Protein AF-A0A3S4Z725-F1 (afdb_monomer_lite)

pLDDT: mean 82.47, std 14.0, range [38.91, 96.06]

Secondary structure (DSSP, 8-state):
--HHHHHHHHHHTT-TTS-S-SSS--TTEEEHHHHHHHTT--HHHHHHHHHTTSS-EEEETTEEEEETTPPPTT-S-S-----

Sequence (83 aa):
MTGRELIIFILENNLEDVSIFDGDTLPGLMTLDEAAVKWHSGRNTLKALFEMGKIPGVIIDEKIYIHKSVENPFSKEGKDHDK

Foldseek 3Di:
DDPVVVVVVCVVVVCPVPDCCPPPDGPQKDFLVVLCVVQVHDSVVVVVCVVVVNFDWDADPNTTIGGPPDDRSPDPPDPPDDD

Radius of gyration: 14.28 Å; chains: 1; bounding box: 40×21×39 Å

Structure (mmCIF, N/CA/C/O backbone):
data_AF-A0A3S4Z725-F1
#
_entry.id   AF-A0A3S4Z725-F1
#
loop_
_atom_site.group_PDB
_atom_site.id
_atom_site.type_symbol
_atom_site.label_atom_id
_atom_site.label_alt_id
_atom_site.label_comp_id
_atom_site.label_asym_id
_atom_site.label_entity_id
_atom_site.label_seq_id
_atom_site.pdbx_PDB_ins_code
_atom_site.Cartn_x
_atom_site.Cartn_y
_atom_site.Cartn_z
_atom_site.occupancy
_atom_site.B_iso_or_equiv
_atom_site.auth_seq_id
_atom_site.auth_comp_id
_atom_site.auth_asym_id
_atom_site.auth_atom_id
_atom_site.pdbx_PDB_model_num
ATOM 1 N N . MET A 1 1 ? -8.271 -8.379 -0.329 1.00 65.94 1 MET A N 1
ATOM 2 C CA . MET A 1 1 ? -9.172 -7.486 0.423 1.00 65.94 1 MET A CA 1
ATOM 3 C C . MET A 1 1 ? -10.590 -8.052 0.393 1.00 65.94 1 MET A C 1
ATOM 5 O O . MET A 1 1 ? -11.031 -8.490 -0.663 1.00 65.94 1 MET A O 1
ATOM 9 N N . THR A 1 2 ? -11.295 -8.068 1.520 1.00 81.06 2 THR A N 1
ATOM 10 C CA . THR A 1 2 ? -12.723 -8.402 1.642 1.00 81.06 2 THR A CA 1
ATOM 11 C C . THR A 1 2 ? -13.569 -7.128 1.707 1.00 81.06 2 THR A C 1
ATOM 13 O O . THR A 1 2 ? -13.057 -6.053 2.012 1.00 81.06 2 THR A O 1
ATOM 16 N N . GLY A 1 3 ? -14.886 -7.230 1.500 1.00 79.44 3 GLY A N 1
ATOM 17 C CA . GLY A 1 3 ? -15.780 -6.071 1.640 1.00 79.44 3 GLY A CA 1
ATOM 18 C C . GLY A 1 3 ? -15.724 -5.411 3.027 1.00 79.44 3 GLY A C 1
ATOM 19 O O . GLY A 1 3 ? -15.831 -4.195 3.131 1.00 79.44 3 GLY A O 1
ATOM 20 N N . ARG A 1 4 ? -15.479 -6.187 4.094 1.00 84.94 4 ARG A N 1
ATOM 21 C CA . ARG A 1 4 ? -15.281 -5.649 5.452 1.00 84.94 4 ARG A CA 1
ATOM 22 C C . ARG A 1 4 ? -14.023 -4.785 5.538 1.00 84.94 4 ARG A C 1
ATOM 24 O O . ARG A 1 4 ? -14.068 -3.713 6.126 1.00 84.94 4 ARG A O 1
ATOM 31 N N . GLU A 1 5 ? -12.921 -5.264 4.972 1.00 76.69 5 GLU A N 1
ATOM 32 C CA . GLU A 1 5 ? -11.645 -4.540 4.961 1.00 76.69 5 GLU A CA 1
ATOM 33 C C . GLU A 1 5 ? -11.750 -3.253 4.137 1.00 76.69 5 GLU A C 1
ATOM 35 O O . GLU A 1 5 ? -11.221 -2.228 4.553 1.00 76.69 5 GLU A O 1
ATOM 40 N N . LEU A 1 6 ? -12.503 -3.278 3.030 1.00 80.62 6 LEU A N 1
ATOM 41 C CA . LEU A 1 6 ? -12.794 -2.082 2.238 1.00 80.62 6 LEU A CA 1
ATOM 42 C C . LEU A 1 6 ? -13.573 -1.036 3.049 1.00 80.62 6 LEU A C 1
ATOM 44 O O . LEU A 1 6 ? -13.198 0.130 3.052 1.00 80.62 6 LEU A O 1
ATOM 48 N N . ILE A 1 7 ? -14.628 -1.446 3.760 1.00 86.19 7 ILE A N 1
ATOM 49 C CA . ILE A 1 7 ? -15.426 -0.533 4.594 1.00 86.19 7 ILE A CA 1
ATOM 50 C C . ILE A 1 7 ? -14.559 0.115 5.680 1.00 86.19 7 ILE A C 1
ATOM 52 O O . ILE A 1 7 ? -14.626 1.325 5.868 1.00 86.19 7 ILE A O 1
ATOM 56 N N . ILE A 1 8 ? -13.733 -0.671 6.379 1.00 84.44 8 ILE A N 1
ATOM 57 C CA . ILE A 1 8 ? -12.833 -0.150 7.421 1.00 84.44 8 ILE A CA 1
ATOM 58 C C . ILE A 1 8 ? -11.839 0.847 6.819 1.00 84.44 8 ILE A C 1
ATOM 60 O O . ILE A 1 8 ? -11.701 1.950 7.336 1.00 84.44 8 ILE A O 1
ATOM 64 N N . PHE A 1 9 ? -11.213 0.500 5.692 1.00 79.50 9 PHE A N 1
ATOM 65 C CA . PHE A 1 9 ? -10.268 1.376 5.002 1.00 79.50 9 PHE A CA 1
ATOM 66 C C . PHE A 1 9 ? -10.890 2.720 4.598 1.00 79.50 9 PHE A C 1
ATOM 68 O O . PHE A 1 9 ? -10.262 3.762 4.789 1.00 79.50 9 PHE A O 1
ATOM 75 N N . ILE A 1 10 ? -12.120 2.703 4.070 1.00 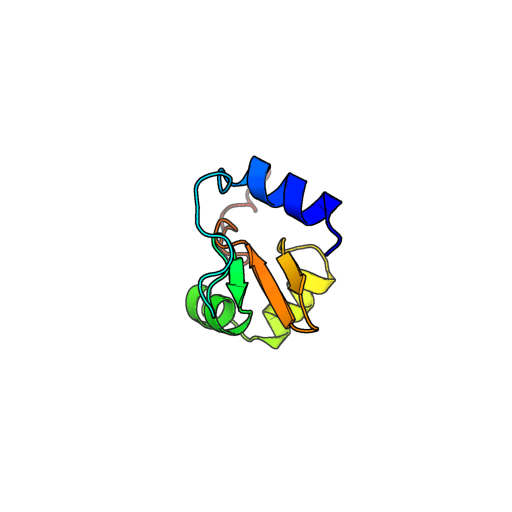83.69 10 ILE A N 1
ATOM 76 C CA . ILE A 1 10 ? -12.855 3.917 3.690 1.00 83.69 10 ILE A CA 1
ATOM 77 C C . ILE A 1 10 ? -13.016 4.842 4.899 1.00 83.69 10 ILE A C 1
ATOM 79 O O . ILE A 1 10 ? -12.700 6.025 4.804 1.00 83.69 10 ILE A O 1
ATOM 83 N N . LEU A 1 11 ? -13.445 4.293 6.038 1.00 87.50 11 LEU A N 1
ATOM 84 C CA . LEU A 1 11 ? -13.689 5.061 7.259 1.00 87.50 11 L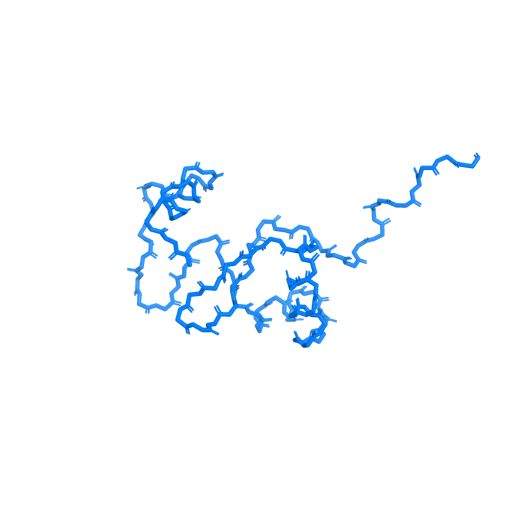EU A CA 1
ATOM 85 C C . LEU A 1 11 ? -12.395 5.586 7.901 1.00 87.50 11 LEU A C 1
ATOM 87 O O . LEU A 1 11 ? -12.363 6.721 8.363 1.00 87.50 11 LEU A O 1
ATOM 91 N N . GLU A 1 12 ? -11.320 4.792 7.920 1.00 83.44 12 GLU A N 1
ATOM 92 C CA . GLU A 1 12 ? -10.026 5.198 8.496 1.00 83.44 12 GLU A CA 1
ATOM 93 C C . GLU A 1 12 ? -9.337 6.324 7.713 1.00 83.44 12 GLU A C 1
ATOM 95 O O . GLU A 1 12 ? -8.507 7.039 8.271 1.00 83.44 12 GLU A O 1
ATOM 100 N N . ASN A 1 13 ? -9.659 6.475 6.426 1.00 78.75 13 ASN A N 1
ATOM 101 C CA . ASN A 1 13 ? -9.013 7.439 5.533 1.00 78.75 13 ASN A CA 1
ATOM 102 C C . ASN A 1 13 ? -9.955 8.563 5.068 1.00 78.75 13 ASN A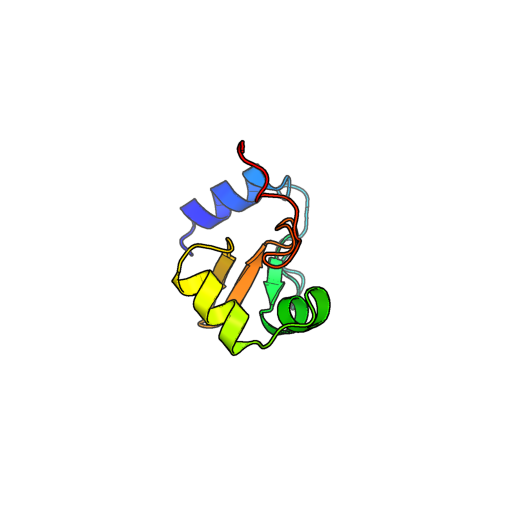 C 1
ATOM 104 O O . ASN A 1 13 ? -9.569 9.335 4.190 1.00 78.75 13 ASN A O 1
ATOM 108 N N . ASN A 1 14 ? -11.162 8.660 5.638 1.00 85.50 14 ASN A N 1
ATOM 109 C CA . ASN A 1 14 ? -12.186 9.652 5.285 1.00 85.50 14 ASN A CA 1
ATOM 110 C C . ASN A 1 14 ? -12.521 9.684 3.780 1.00 85.50 14 ASN A C 1
ATOM 112 O O . ASN A 1 14 ? -12.520 10.740 3.143 1.00 85.50 14 ASN A O 1
ATOM 116 N N . LEU A 1 15 ? -12.737 8.506 3.189 1.00 82.75 15 LEU A N 1
ATOM 117 C CA . LEU A 1 15 ? -12.972 8.338 1.750 1.00 82.75 15 LEU A CA 1
ATOM 118 C C . LEU A 1 15 ? -14.454 8.151 1.388 1.00 82.75 15 LEU A C 1
ATOM 120 O O . LEU A 1 15 ? -14.760 7.882 0.230 1.00 82.75 15 LEU A O 1
ATOM 124 N N . GLU A 1 16 ? -15.371 8.261 2.350 1.00 85.69 16 GLU A N 1
ATOM 125 C CA . GLU A 1 16 ? -16.805 7.989 2.187 1.00 85.69 16 GLU A CA 1
ATOM 126 C C . GLU A 1 16 ? -17.490 8.873 1.135 1.00 85.69 16 GLU A C 1
ATOM 128 O O . GLU A 1 16 ? -18.410 8.414 0.460 1.00 85.69 16 GLU A O 1
ATOM 133 N N . ASP A 1 17 ? -16.994 10.097 0.951 1.00 86.00 17 ASP A N 1
ATOM 134 C CA . ASP A 1 17 ? -17.508 11.077 -0.013 1.00 86.00 17 ASP A CA 1
ATOM 135 C C . ASP A 1 17 ? -16.625 11.202 -1.271 1.00 86.00 17 ASP A C 1
ATOM 137 O O . ASP A 1 17 ? -16.801 12.107 -2.090 1.00 86.00 17 ASP A O 1
ATOM 141 N N . VAL A 1 18 ? -15.647 10.305 -1.442 1.00 77.50 18 VAL A N 1
ATOM 142 C CA . VAL A 1 18 ? -14.715 10.305 -2.575 1.00 77.50 18 VAL A CA 1
ATOM 143 C C . VAL A 1 18 ? -15.113 9.210 -3.561 1.00 77.50 18 VAL A C 1
ATOM 145 O O . VAL A 1 18 ? -15.444 8.094 -3.170 1.00 77.50 18 VAL A O 1
ATOM 148 N N . SER A 1 19 ? -15.053 9.496 -4.867 1.00 69.44 19 SER A N 1
ATOM 149 C CA . SER A 1 19 ? -15.215 8.450 -5.884 1.00 69.44 19 SER A CA 1
ATOM 150 C C . SER A 1 19 ? -14.091 7.422 -5.736 1.00 69.44 19 SER A C 1
ATOM 152 O O . SER A 1 19 ? -12.930 7.708 -6.021 1.00 69.44 19 SER A O 1
ATOM 154 N N . ILE A 1 20 ? -14.440 6.231 -5.252 1.00 64.38 20 ILE A N 1
ATOM 155 C CA . ILE A 1 20 ? -13.481 5.179 -4.876 1.00 64.38 20 ILE A CA 1
ATOM 156 C C . ILE A 1 20 ? -12.943 4.438 -6.113 1.00 64.38 20 ILE A C 1
ATOM 158 O O . ILE A 1 20 ? -11.965 3.701 -6.022 1.00 64.38 20 ILE A O 1
ATOM 162 N N . PHE A 1 21 ? -13.578 4.620 -7.274 1.00 63.78 21 PHE A N 1
ATOM 163 C CA . PHE A 1 21 ? -13.181 3.983 -8.524 1.00 63.78 21 PHE A CA 1
ATOM 164 C C . PHE A 1 21 ? -13.566 4.878 -9.710 1.00 63.78 21 PHE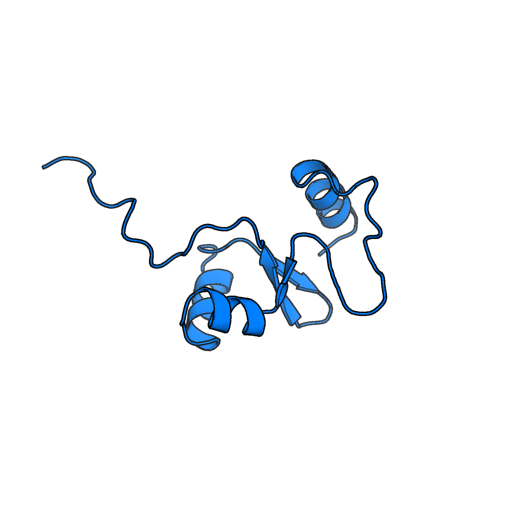 A C 1
ATOM 166 O O . PHE A 1 21 ? -14.732 4.938 -10.095 1.00 63.78 21 PHE A O 1
ATOM 173 N N . ASP A 1 22 ? -12.595 5.597 -10.276 1.00 61.22 22 ASP A N 1
ATOM 174 C CA . ASP A 1 22 ? -12.775 6.439 -11.472 1.00 61.22 22 ASP A CA 1
ATOM 175 C C . ASP A 1 22 ? -12.169 5.836 -12.753 1.00 61.22 22 ASP A C 1
ATOM 177 O O . ASP A 1 22 ? -12.191 6.464 -13.809 1.00 61.22 22 ASP A O 1
ATOM 181 N N . GLY A 1 23 ? -11.690 4.592 -12.680 1.00 61.16 23 GLY A N 1
ATOM 182 C CA . GLY A 1 23 ? -11.175 3.831 -13.818 1.00 61.16 23 GLY A CA 1
ATOM 183 C C . GLY A 1 23 ? -9.821 3.196 -13.528 1.00 61.16 23 GLY A C 1
ATOM 184 O O . GLY A 1 23 ? -9.675 2.000 -13.745 1.00 61.16 23 GLY A O 1
ATOM 185 N N . ASP A 1 24 ? -8.881 3.962 -12.964 1.00 62.47 24 ASP A N 1
ATOM 186 C CA . ASP A 1 24 ? -7.499 3.502 -12.733 1.00 62.47 24 ASP A CA 1
ATOM 187 C C . ASP A 1 24 ? -6.917 3.912 -11.368 1.00 62.47 24 ASP A C 1
ATOM 189 O O . ASP A 1 24 ? -5.867 3.404 -10.961 1.00 62.47 24 ASP A O 1
ATOM 193 N N . THR A 1 25 ? -7.588 4.800 -10.628 1.00 64.69 25 THR A N 1
ATOM 194 C CA . THR A 1 25 ? -7.050 5.382 -9.394 1.00 64.69 25 THR A CA 1
ATOM 195 C C . THR A 1 25 ? -7.830 4.928 -8.168 1.00 64.69 25 THR A C 1
ATOM 197 O O . THR A 1 25 ? -9.041 5.100 -8.080 1.00 64.69 25 THR A O 1
ATOM 200 N N . LEU A 1 26 ? -7.111 4.383 -7.182 1.00 76.69 26 LEU A N 1
ATOM 201 C CA . LEU A 1 26 ? -7.651 4.081 -5.858 1.00 76.69 26 LEU A CA 1
ATOM 202 C C . LEU A 1 26 ? -7.225 5.187 -4.876 1.00 76.69 26 LEU A C 1
ATOM 204 O O . LEU A 1 26 ? -6.028 5.313 -4.581 1.00 76.69 26 LEU A O 1
ATOM 208 N N . PRO A 1 27 ? -8.159 6.013 -4.369 1.00 78.38 27 PRO A N 1
ATOM 209 C CA . PRO A 1 27 ? -7.851 7.048 -3.386 1.00 78.38 27 PRO A CA 1
ATOM 210 C C . PRO A 1 27 ? -7.150 6.469 -2.151 1.00 78.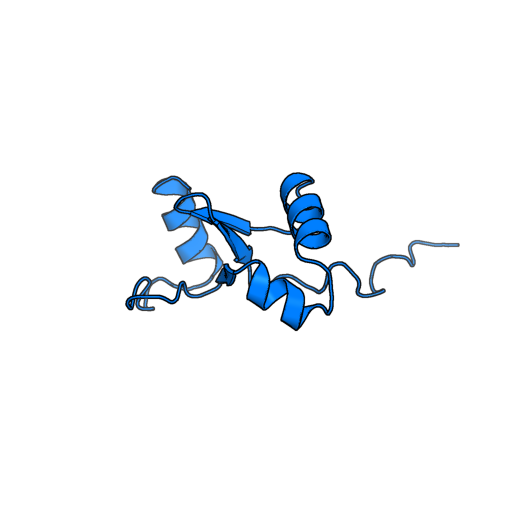38 27 PRO A C 1
ATOM 212 O O . PRO A 1 27 ? -7.474 5.380 -1.686 1.00 78.38 27 PRO A O 1
ATOM 215 N N . GLY A 1 28 ? -6.143 7.177 -1.632 1.00 80.62 28 GLY A N 1
ATOM 216 C CA . GLY A 1 28 ? -5.369 6.729 -0.464 1.00 80.62 28 GLY A CA 1
ATOM 217 C C . GLY A 1 28 ? -4.383 5.581 -0.723 1.00 80.62 28 GLY A C 1
ATOM 218 O O . GLY A 1 28 ? -3.540 5.306 0.129 1.00 80.62 28 GLY A O 1
ATOM 219 N N . LEU A 1 29 ? -4.404 4.966 -1.907 1.00 87.88 29 LEU A N 1
ATOM 220 C CA . LEU A 1 29 ? -3.495 3.896 -2.304 1.00 87.88 29 LEU A CA 1
ATOM 221 C C . LEU A 1 29 ? -2.557 4.355 -3.425 1.00 87.88 29 LEU A C 1
ATOM 223 O O . LEU A 1 29 ? -2.887 5.221 -4.237 1.00 87.88 29 LEU A O 1
ATOM 227 N N . MET A 1 30 ? -1.355 3.788 -3.443 1.00 91.56 30 MET A N 1
ATOM 228 C CA . MET A 1 30 ? -0.388 3.901 -4.532 1.00 91.56 30 MET A CA 1
ATOM 229 C C . MET A 1 30 ? 0.085 2.510 -4.932 1.00 91.56 30 MET A C 1
ATOM 231 O O . MET A 1 30 ? 0.205 1.617 -4.097 1.00 91.56 30 MET A O 1
ATOM 235 N N . THR A 1 31 ? 0.368 2.311 -6.207 1.00 92.88 31 THR A N 1
ATOM 236 C CA . THR A 1 31 ? 0.993 1.089 -6.706 1.00 92.88 31 THR A CA 1
ATOM 237 C C . THR A 1 31 ? 2.394 0.916 -6.120 1.00 92.88 31 THR A C 1
ATOM 239 O O . THR A 1 31 ? 3.050 1.870 -5.690 1.00 92.88 31 THR A O 1
ATOM 242 N N . LEU A 1 32 ? 2.898 -0.317 -6.153 1.00 93.25 32 LEU A N 1
ATOM 243 C CA . LEU A 1 32 ? 4.285 -0.604 -5.786 1.00 93.25 32 LEU A CA 1
ATOM 244 C C . LEU A 1 32 ? 5.301 0.211 -6.616 1.00 93.25 32 LEU A C 1
ATOM 246 O O . LEU A 1 32 ? 6.370 0.560 -6.117 1.00 93.25 32 LEU A O 1
ATOM 250 N N . ASP A 1 33 ? 4.956 0.537 -7.864 1.00 93.56 33 ASP A N 1
ATOM 251 C CA . ASP A 1 33 ? 5.786 1.323 -8.779 1.00 93.56 33 ASP A CA 1
ATOM 252 C C . ASP A 1 33 ? 5.844 2.797 -8.369 1.00 93.56 33 ASP A C 1
ATOM 254 O O . ASP A 1 33 ? 6.926 3.381 -8.298 1.00 93.56 33 ASP A O 1
ATOM 258 N N . GLU A 1 34 ? 4.700 3.387 -8.027 1.00 93.88 34 GLU A N 1
ATOM 259 C CA . GLU A 1 34 ? 4.632 4.745 -7.482 1.00 93.88 34 GLU A CA 1
ATOM 260 C C . GLU A 1 34 ? 5.365 4.845 -6.140 1.00 93.88 34 GLU A C 1
ATOM 262 O O . GLU A 1 34 ? 6.097 5.805 -5.907 1.00 93.88 34 GLU A O 1
ATOM 267 N N . ALA A 1 35 ? 5.236 3.833 -5.278 1.00 94.00 35 ALA A N 1
ATOM 268 C CA . ALA A 1 35 ? 5.963 3.758 -4.014 1.00 94.00 35 ALA A CA 1
ATOM 269 C C . ALA A 1 35 ? 7.486 3.679 -4.226 1.00 94.00 35 ALA A C 1
ATOM 271 O O . ALA A 1 35 ? 8.251 4.353 -3.532 1.00 94.00 35 ALA A O 1
ATOM 272 N N . ALA A 1 36 ? 7.930 2.892 -5.212 1.00 94.94 36 ALA A N 1
ATOM 273 C CA . ALA A 1 36 ? 9.339 2.764 -5.584 1.00 94.94 36 ALA A CA 1
ATOM 274 C C . ALA A 1 36 ? 9.927 4.109 -6.030 1.00 94.94 36 ALA A C 1
ATOM 276 O O . ALA A 1 36 ? 11.030 4.470 -5.616 1.00 94.94 36 ALA A O 1
ATOM 277 N N . VAL A 1 37 ? 9.163 4.877 -6.813 1.00 94.88 37 VAL A N 1
ATOM 278 C CA . VAL A 1 37 ? 9.536 6.236 -7.222 1.00 94.88 37 VAL A CA 1
ATOM 279 C C . VAL A 1 37 ? 9.539 7.188 -6.024 1.00 94.88 37 VAL A C 1
ATOM 281 O O . VAL A 1 37 ? 10.533 7.879 -5.812 1.00 94.88 37 VAL A O 1
ATOM 284 N N . LYS A 1 38 ? 8.475 7.189 -5.208 1.00 93.44 38 LYS A N 1
ATOM 285 C CA . LYS A 1 38 ? 8.313 8.074 -4.039 1.00 93.44 38 LYS A CA 1
ATOM 286 C C . LYS A 1 38 ? 9.436 7.910 -3.013 1.00 93.44 38 LYS A C 1
ATOM 288 O O . LYS A 1 38 ? 9.884 8.894 -2.432 1.00 93.44 38 LYS A O 1
ATOM 293 N N . TRP A 1 39 ? 9.870 6.677 -2.760 1.00 94.06 39 TRP A N 1
ATOM 294 C CA . TRP A 1 39 ? 10.859 6.360 -1.725 1.00 94.06 39 TRP A CA 1
ATOM 295 C C . TRP A 1 39 ? 12.253 6.048 -2.271 1.00 94.06 39 TRP A C 1
ATOM 297 O O . TRP A 1 39 ? 13.119 5.634 -1.503 1.00 94.06 39 TRP A O 1
ATOM 307 N N . HIS A 1 40 ? 12.474 6.244 -3.576 1.00 93.12 40 HIS A N 1
ATOM 308 C CA . HIS A 1 40 ? 13.742 5.963 -4.257 1.00 93.12 40 HIS A CA 1
ATOM 309 C C . HIS A 1 40 ? 14.295 4.564 -3.934 1.00 93.12 40 HIS A C 1
ATOM 311 O O . HIS A 1 40 ? 15.482 4.390 -3.655 1.00 93.12 40 HIS A O 1
ATOM 317 N N . SER A 1 41 ? 13.417 3.560 -3.947 1.00 93.44 41 SER A N 1
ATOM 318 C CA . SER A 1 41 ? 13.738 2.189 -3.545 1.00 93.44 41 SER A CA 1
ATOM 319 C C . SER A 1 41 ? 13.315 1.177 -4.602 1.00 93.44 41 SER A C 1
ATOM 321 O O . SER A 1 41 ? 12.474 1.445 -5.457 1.00 93.44 41 SER A O 1
ATOM 323 N N . GLY A 1 42 ? 13.913 -0.011 -4.559 1.00 94.88 42 GLY A N 1
ATOM 324 C CA . GLY A 1 42 ? 13.585 -1.090 -5.483 1.00 94.88 42 GLY A CA 1
ATOM 325 C C . GLY A 1 42 ? 12.212 -1.698 -5.189 1.00 94.88 42 GLY A C 1
ATOM 326 O O . GLY A 1 42 ? 11.874 -1.953 -4.033 1.00 94.88 42 GLY A O 1
ATOM 327 N N . ARG A 1 43 ? 11.452 -2.033 -6.240 1.00 95.00 43 ARG A N 1
ATOM 328 C CA . ARG A 1 43 ? 10.145 -2.716 -6.125 1.00 95.00 43 ARG A CA 1
ATOM 329 C C . ARG A 1 43 ? 10.221 -3.983 -5.270 1.00 95.00 43 ARG A C 1
ATOM 331 O O . ARG A 1 43 ? 9.372 -4.192 -4.413 1.00 95.00 43 ARG A O 1
ATOM 338 N N . ASN A 1 44 ? 11.266 -4.793 -5.454 1.00 95.75 44 ASN A N 1
ATOM 339 C CA . ASN A 1 44 ? 11.467 -6.023 -4.680 1.00 95.75 44 ASN A CA 1
ATOM 340 C C . ASN A 1 44 ? 11.692 -5.745 -3.188 1.00 95.75 44 ASN A C 1
ATOM 342 O O . ASN A 1 44 ? 11.193 -6.491 -2.351 1.00 95.75 44 ASN A O 1
ATOM 346 N N . THR A 1 45 ? 12.389 -4.657 -2.851 1.00 95.69 45 THR A N 1
ATOM 347 C CA . THR A 1 45 ? 12.579 -4.224 -1.462 1.00 95.69 45 THR A CA 1
ATOM 348 C C . THR A 1 45 ? 11.246 -3.843 -0.830 1.00 95.69 45 THR A C 1
ATOM 350 O O . THR A 1 45 ? 10.940 -4.287 0.272 1.00 95.69 45 THR A O 1
ATOM 353 N N . LEU A 1 46 ? 10.423 -3.060 -1.535 1.00 95.44 46 LEU A N 1
ATOM 354 C CA . LEU A 1 46 ? 9.104 -2.667 -1.037 1.00 95.44 46 LEU A CA 1
ATOM 355 C C . LEU A 1 46 ? 8.154 -3.860 -0.921 1.00 95.44 46 LEU A C 1
ATOM 357 O O . LEU A 1 46 ? 7.459 -3.982 0.081 1.00 95.44 46 LEU A O 1
ATOM 361 N N . LYS A 1 47 ? 8.178 -4.780 -1.889 1.00 95.56 47 LYS A N 1
ATOM 362 C CA . LYS A 1 47 ? 7.421 -6.034 -1.818 1.00 95.56 47 LYS A CA 1
ATOM 363 C C . LYS A 1 47 ? 7.797 -6.838 -0.573 1.00 95.56 47 LYS A C 1
ATOM 365 O O . LYS A 1 47 ? 6.909 -7.225 0.176 1.00 95.56 47 LYS A O 1
ATOM 370 N N . ALA A 1 48 ? 9.093 -7.020 -0.317 1.00 96.06 48 ALA A N 1
ATOM 371 C CA . ALA A 1 48 ? 9.560 -7.723 0.874 1.00 96.06 48 ALA A CA 1
ATOM 372 C C . ALA A 1 48 ? 9.101 -7.024 2.166 1.00 96.06 48 ALA A C 1
ATOM 374 O O . ALA A 1 48 ? 8.612 -7.679 3.078 1.00 96.06 48 ALA A O 1
ATOM 375 N N . LEU A 1 49 ? 9.188 -5.690 2.242 1.00 94.75 49 LEU A N 1
ATOM 376 C CA . LEU A 1 49 ? 8.709 -4.932 3.405 1.00 94.75 49 LEU A CA 1
ATOM 377 C C . LEU A 1 49 ? 7.198 -5.078 3.624 1.00 94.75 49 LEU A C 1
ATOM 379 O O . LEU A 1 49 ? 6.760 -5.178 4.770 1.00 94.75 49 LEU A O 1
ATOM 383 N N . PHE A 1 50 ? 6.411 -5.101 2.549 1.00 94.75 50 PHE A N 1
ATOM 384 C CA . PHE A 1 50 ? 4.972 -5.337 2.612 1.00 94.75 50 PHE A CA 1
ATOM 385 C C . PHE A 1 50 ? 4.665 -6.750 3.125 1.00 94.75 50 PHE A C 1
ATOM 387 O O . PHE A 1 50 ? 3.910 -6.907 4.079 1.00 94.75 50 PHE A O 1
ATOM 394 N N . GLU A 1 51 ? 5.317 -7.771 2.563 1.00 93.00 51 GLU A N 1
ATOM 395 C CA . GLU A 1 51 ? 5.165 -9.173 2.982 1.00 93.00 51 GLU A CA 1
ATOM 396 C C . GLU A 1 51 ? 5.608 -9.402 4.437 1.00 93.00 51 GLU A C 1
ATOM 398 O O . GLU A 1 51 ? 5.039 -10.229 5.145 1.00 93.00 51 GLU A O 1
ATOM 403 N N . MET A 1 52 ? 6.583 -8.625 4.916 1.00 93.38 52 MET A N 1
ATOM 404 C CA . MET A 1 52 ? 7.020 -8.606 6.315 1.00 93.38 52 MET A CA 1
ATOM 405 C C . MET A 1 52 ? 6.094 -7.802 7.248 1.00 93.38 52 MET A C 1
ATOM 407 O O . MET A 1 52 ? 6.391 -7.688 8.439 1.00 93.38 52 MET A O 1
ATOM 411 N N . GLY A 1 53 ? 5.022 -7.190 6.732 1.00 89.75 53 GLY A N 1
ATOM 412 C CA . GLY A 1 53 ? 4.096 -6.349 7.499 1.00 89.75 53 GLY A CA 1
ATOM 413 C C . GLY A 1 53 ? 4.701 -5.027 7.987 1.00 89.75 53 GLY A C 1
ATOM 414 O O . GLY A 1 53 ? 4.200 -4.437 8.941 1.00 89.75 53 GLY A O 1
ATOM 415 N N . LYS A 1 54 ? 5.807 -4.567 7.384 1.00 90.94 54 LYS A N 1
ATOM 416 C CA . LYS A 1 54 ? 6.509 -3.326 7.766 1.00 90.94 54 LYS A CA 1
ATOM 417 C C . LYS A 1 54 ? 5.936 -2.077 7.115 1.00 90.94 54 LYS A C 1
ATOM 419 O O . LYS A 1 54 ? 6.119 -0.991 7.651 1.00 90.94 54 LYS A O 1
ATOM 424 N N . ILE A 1 55 ? 5.264 -2.229 5.980 1.00 93.00 55 ILE A N 1
ATOM 425 C CA . ILE A 1 55 ? 4.523 -1.154 5.324 1.00 93.00 55 ILE A CA 1
ATOM 426 C C . ILE A 1 55 ? 3.079 -1.620 5.118 1.00 93.00 55 ILE A C 1
ATOM 428 O O . ILE A 1 55 ? 2.874 -2.710 4.580 1.00 93.00 55 ILE A O 1
ATOM 432 N N . PRO A 1 56 ? 2.073 -0.847 5.556 1.00 90.31 56 PRO A N 1
ATOM 433 C CA . PRO A 1 56 ? 0.687 -1.224 5.360 1.00 90.31 56 PRO A CA 1
ATOM 434 C C . PRO A 1 56 ? 0.278 -1.018 3.898 1.00 90.31 56 PRO A C 1
ATOM 436 O O . PRO A 1 56 ? 0.688 -0.073 3.214 1.00 90.31 56 PRO A O 1
ATOM 439 N N . GLY A 1 57 ? -0.532 -1.950 3.421 1.00 89.81 57 GLY A N 1
ATOM 440 C CA . GLY A 1 57 ? -0.962 -2.042 2.041 1.00 89.81 57 GLY A CA 1
ATOM 441 C C . GLY A 1 57 ? -1.991 -3.148 1.872 1.00 89.81 57 GLY A C 1
ATOM 442 O O . GLY A 1 57 ? -2.357 -3.835 2.826 1.00 89.81 57 GLY A O 1
ATOM 443 N N . VAL A 1 58 ? -2.438 -3.342 0.641 1.00 88.69 58 VAL A N 1
ATOM 444 C CA . VAL A 1 58 ? -3.489 -4.294 0.296 1.00 88.69 58 VAL A CA 1
ATOM 445 C C . VAL A 1 58 ? -3.191 -4.959 -1.040 1.00 88.69 58 VAL A C 1
ATOM 447 O O . VAL A 1 58 ? -2.578 -4.365 -1.928 1.00 88.69 58 VAL A O 1
ATOM 450 N N . ILE A 1 59 ? -3.648 -6.203 -1.185 1.00 89.38 59 ILE A N 1
ATOM 451 C CA . ILE A 1 59 ? -3.633 -6.917 -2.463 1.00 89.38 59 ILE A CA 1
ATOM 452 C C . ILE A 1 59 ? -5.024 -6.818 -3.087 1.00 89.38 59 ILE A C 1
ATOM 454 O O . ILE A 1 59 ? -6.022 -7.208 -2.462 1.00 89.38 59 ILE A O 1
ATOM 458 N N . ILE A 1 60 ? -5.065 -6.307 -4.315 1.00 83.75 60 ILE A N 1
ATOM 459 C CA . ILE A 1 60 ? -6.261 -6.169 -5.149 1.00 83.75 60 ILE A CA 1
ATOM 460 C C . ILE A 1 60 ? -5.895 -6.711 -6.528 1.00 83.75 60 ILE A C 1
ATOM 462 O O . ILE A 1 60 ? -4.927 -6.242 -7.118 1.00 83.75 60 ILE A O 1
ATOM 466 N N . ASP A 1 61 ? -6.639 -7.710 -7.010 1.00 84.75 61 ASP A N 1
ATOM 467 C CA . ASP A 1 61 ? -6.399 -8.348 -8.315 1.00 84.75 61 ASP A CA 1
ATOM 468 C C . ASP A 1 61 ? -4.918 -8.733 -8.530 1.00 84.75 61 ASP A C 1
ATOM 470 O O . ASP A 1 61 ? -4.269 -8.329 -9.490 1.00 84.75 61 ASP A O 1
ATOM 474 N N . GLU A 1 62 ? -4.344 -9.425 -7.536 1.00 86.50 62 GLU A N 1
ATOM 475 C CA . GLU A 1 62 ? -2.936 -9.872 -7.499 1.00 86.50 62 GLU A CA 1
ATOM 476 C C . GLU A 1 62 ? -1.869 -8.758 -7.513 1.00 86.50 62 GLU A C 1
ATOM 478 O O . GLU A 1 62 ? -0.669 -9.035 -7.452 1.00 86.50 62 GLU A O 1
ATOM 483 N N . LYS A 1 63 ? -2.275 -7.486 -7.512 1.00 89.31 63 LYS A N 1
ATOM 484 C CA . LYS A 1 63 ? -1.378 -6.330 -7.450 1.00 89.31 63 LYS A CA 1
ATOM 485 C C . LYS A 1 63 ? -1.272 -5.800 -6.025 1.00 89.31 63 LYS A C 1
ATOM 487 O O . LYS A 1 63 ? -2.258 -5.722 -5.293 1.00 89.31 63 LYS A O 1
ATOM 492 N N . ILE A 1 64 ? -0.053 -5.421 -5.640 1.00 91.88 64 ILE A N 1
ATOM 493 C CA . ILE A 1 64 ? 0.238 -4.813 -4.337 1.00 91.88 64 ILE A CA 1
ATOM 494 C C . ILE A 1 64 ? 0.043 -3.302 -4.438 1.00 91.88 64 ILE A C 1
ATOM 496 O O . ILE A 1 64 ? 0.673 -2.635 -5.265 1.00 91.88 64 ILE A O 1
ATOM 500 N N . TYR A 1 65 ? -0.776 -2.777 -3.534 1.00 91.19 65 TYR A N 1
ATOM 501 C CA . TYR A 1 65 ? -0.981 -1.355 -3.319 1.00 91.19 65 TYR A CA 1
ATOM 502 C C . TYR A 1 65 ? -0.529 -0.983 -1.910 1.00 91.19 65 TYR A C 1
ATOM 504 O O . TYR A 1 65 ? -0.834 -1.678 -0.946 1.00 91.19 65 TYR A O 1
ATOM 512 N N . ILE A 1 66 ? 0.197 0.118 -1.784 1.00 93.06 66 ILE A N 1
ATOM 513 C CA . ILE A 1 66 ? 0.716 0.650 -0.526 1.00 93.06 66 ILE A CA 1
ATOM 514 C C . ILE A 1 66 ? -0.114 1.870 -0.128 1.00 93.06 66 ILE A C 1
ATOM 516 O O . ILE A 1 66 ? -0.520 2.656 -0.985 1.00 93.06 66 ILE A O 1
ATOM 520 N N . HIS A 1 67 ? -0.368 2.051 1.166 1.00 90.31 67 HIS A N 1
ATOM 521 C CA . HIS A 1 67 ? -1.076 3.236 1.654 1.00 90.31 67 HIS A CA 1
ATOM 522 C C . HIS A 1 67 ? -0.222 4.498 1.424 1.00 90.31 67 HIS A C 1
ATOM 524 O O . HIS A 1 67 ? 0.957 4.549 1.776 1.00 90.31 67 HIS A O 1
ATOM 530 N N . LYS A 1 68 ? -0.809 5.549 0.839 1.00 90.12 68 LYS A N 1
ATOM 531 C CA . LYS A 1 68 ? -0.106 6.806 0.512 1.00 90.12 68 LYS A CA 1
ATOM 532 C C . LYS A 1 68 ? 0.347 7.583 1.749 1.00 90.12 68 LYS A C 1
ATOM 534 O O . LYS A 1 68 ? 1.346 8.300 1.660 1.00 90.12 68 LYS A O 1
ATOM 539 N N . SER A 1 69 ? -0.369 7.436 2.862 1.00 86.38 69 SER A N 1
ATOM 540 C CA . SER A 1 69 ? -0.101 8.086 4.153 1.00 86.38 69 SER A CA 1
ATOM 541 C C . SER A 1 69 ? 1.100 7.506 4.902 1.00 86.38 69 SER A C 1
ATOM 543 O O . SER A 1 69 ? 1.551 8.099 5.874 1.00 86.38 69 SER A O 1
ATOM 545 N N . VAL A 1 70 ? 1.641 6.372 4.447 1.00 87.62 70 VAL A N 1
ATOM 546 C CA . VAL A 1 70 ? 2.770 5.697 5.095 1.00 87.62 70 VAL A CA 1
ATOM 547 C C . VAL A 1 70 ? 4.020 6.559 5.011 1.00 87.62 70 VAL A C 1
ATOM 549 O O . VAL A 1 70 ? 4.400 7.036 3.932 1.00 87.62 70 VAL A O 1
ATOM 552 N N . GLU A 1 71 ? 4.664 6.735 6.162 1.00 88.50 71 GLU A N 1
ATOM 553 C CA . GLU A 1 71 ? 5.970 7.372 6.252 1.00 88.50 71 GLU A CA 1
ATOM 554 C C . GLU A 1 71 ? 7.025 6.570 5.494 1.00 88.50 71 GLU A C 1
ATOM 556 O O . GLU A 1 71 ? 6.905 5.365 5.282 1.00 88.50 71 GLU A O 1
ATOM 561 N N . ASN A 1 72 ? 8.078 7.251 5.047 1.00 89.00 72 ASN A N 1
ATOM 562 C CA . ASN A 1 72 ? 9.146 6.584 4.322 1.00 89.00 72 ASN A CA 1
ATOM 563 C C . ASN A 1 72 ? 9.794 5.513 5.225 1.00 89.00 72 ASN A C 1
ATOM 565 O O . ASN A 1 72 ? 10.402 5.877 6.226 1.00 89.00 72 ASN A O 1
ATOM 569 N N . PRO A 1 73 ? 9.760 4.214 4.867 1.00 86.31 73 PRO A N 1
ATOM 570 C CA . PRO A 1 73 ? 10.330 3.154 5.704 1.00 86.31 73 PRO A CA 1
ATOM 571 C C . PRO A 1 73 ? 11.863 3.239 5.837 1.00 86.31 73 PRO A C 1
ATOM 573 O O . PRO A 1 73 ? 12.466 2.474 6.589 1.00 86.31 73 PRO A O 1
ATOM 576 N N . PHE A 1 74 ? 12.501 4.146 5.092 1.00 86.88 74 PHE A N 1
ATOM 577 C CA . PHE A 1 74 ? 13.934 4.420 5.116 1.00 86.88 74 PHE A CA 1
ATOM 578 C C . PHE A 1 74 ? 14.287 5.765 5.772 1.00 86.88 74 PHE A C 1
ATOM 580 O O . PHE A 1 74 ? 15.475 6.096 5.839 1.00 86.88 74 PHE A O 1
ATOM 587 N N . SER A 1 75 ? 13.311 6.563 6.234 1.00 82.75 75 SER A N 1
ATOM 588 C CA . SER A 1 75 ? 13.625 7.777 6.999 1.00 82.75 75 SER A CA 1
ATOM 589 C C . SER A 1 75 ? 14.260 7.398 8.343 1.00 82.75 75 SER A C 1
ATOM 591 O O . SER A 1 75 ? 13.943 6.381 8.956 1.00 82.75 75 SER A O 1
ATOM 593 N N . LYS A 1 76 ? 15.229 8.201 8.794 1.00 63.50 76 LYS A N 1
ATOM 594 C CA . LYS A 1 76 ? 16.004 7.953 10.021 1.00 63.50 76 LYS A CA 1
ATOM 595 C C . LYS A 1 76 ? 15.332 8.489 11.294 1.00 63.50 76 LYS A C 1
ATOM 597 O O . LYS A 1 76 ? 16.031 8.765 12.261 1.00 63.50 76 LYS A O 1
ATOM 602 N N . GLU A 1 77 ? 14.013 8.627 11.333 1.00 55.84 77 GLU A N 1
ATOM 603 C CA . GLU A 1 77 ? 13.313 9.066 12.546 1.00 55.84 77 GLU A CA 1
ATOM 604 C C . GLU A 1 77 ? 12.639 7.852 13.190 1.00 55.84 77 GLU A C 1
ATOM 606 O O . GLU A 1 77 ? 11.634 7.344 12.710 1.00 55.84 77 GLU A O 1
ATOM 611 N N . GLY A 1 78 ? 13.287 7.305 14.225 1.00 50.97 78 GLY A N 1
ATOM 612 C CA . GLY A 1 78 ? 12.833 6.093 14.92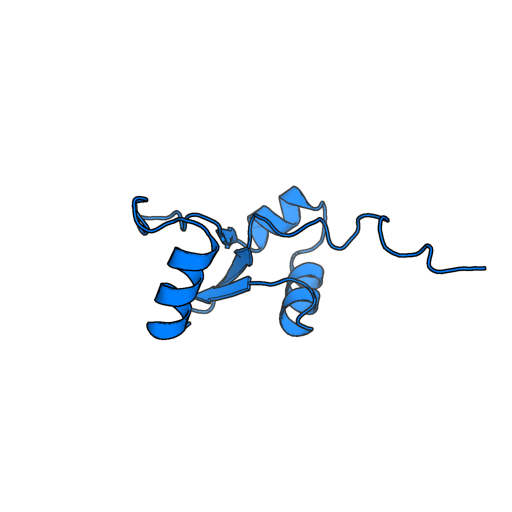3 1.00 50.97 78 GLY A CA 1
ATOM 613 C C . GLY A 1 78 ? 13.934 5.227 15.552 1.00 50.97 78 GLY A C 1
ATOM 614 O O . GLY A 1 78 ? 13.634 4.171 16.105 1.00 50.97 78 GLY A O 1
ATOM 615 N N . LYS A 1 79 ? 15.212 5.632 15.490 1.00 46.59 79 LYS A N 1
ATOM 616 C CA . LYS A 1 79 ? 16.303 4.990 16.248 1.00 46.59 79 LYS A CA 1
ATOM 617 C C . LYS A 1 79 ? 17.106 5.999 17.070 1.00 46.59 79 LYS A C 1
ATOM 619 O O . LYS A 1 79 ? 18.309 6.098 16.891 1.00 46.59 79 LYS A O 1
ATOM 624 N N . ASP A 1 80 ? 16.433 6.691 17.978 1.00 46.56 80 ASP A N 1
ATOM 625 C CA . ASP A 1 80 ? 17.053 7.202 19.205 1.00 46.56 80 ASP A CA 1
ATOM 626 C C . ASP A 1 80 ? 16.120 6.845 20.369 1.00 46.56 80 ASP A C 1
ATOM 628 O O . ASP A 1 80 ? 15.374 7.665 20.891 1.00 46.56 80 ASP A O 1
ATOM 632 N N . HIS A 1 81 ? 16.104 5.559 20.724 1.00 47.91 81 HIS A N 1
ATOM 633 C CA . HIS A 1 81 ? 15.766 5.156 22.083 1.00 47.91 81 HIS A CA 1
ATOM 634 C C . HIS A 1 81 ? 17.092 4.983 22.824 1.00 47.91 81 HIS A C 1
ATOM 636 O O . HIS A 1 81 ? 17.855 4.078 22.489 1.00 47.91 81 HIS A O 1
ATOM 642 N N . ASP A 1 82 ? 17.329 5.911 23.752 1.00 46.84 82 ASP A N 1
ATOM 643 C CA . ASP A 1 82 ? 18.251 5.900 24.894 1.00 46.84 82 ASP A CA 1
ATOM 644 C C . ASP A 1 82 ? 19.611 5.192 24.730 1.00 46.84 82 ASP A C 1
ATOM 646 O O . ASP A 1 82 ? 19.722 3.963 24.711 1.00 46.84 82 ASP A O 1
ATOM 650 N N . LYS A 1 83 ? 20.674 6.002 24.755 1.00 38.91 83 LYS A N 1
ATOM 651 C CA . LYS A 1 83 ? 21.985 5.615 25.289 1.00 38.91 83 LYS A CA 1
ATOM 652 C C . LYS A 1 83 ? 22.274 6.395 26.559 1.00 38.91 83 LYS A C 1
ATOM 654 O O . LYS A 1 83 ? 21.998 7.613 26.554 1.00 38.91 83 LYS A O 1
#